Protein AF-A0A7S1YM07-F1 (afdb_monomer)

Organism: NCBI:txid210454

Sequence (127 a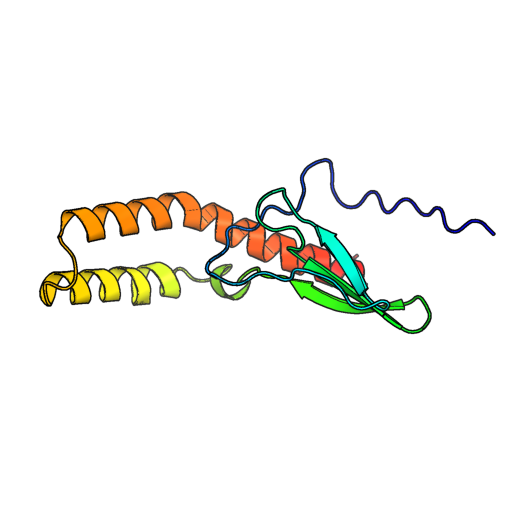a):
MTADQDYKLLGEAPCELYYTHGDMVKELPICAKSLGGNGKVPIEAAMYMNEGKVVAVTFQAHPEYATSDLGFKGTFQPILKSMEEREDITAEERIKATQDAEATLGRVKKQSVNAVIMAGTQLGWFP

Secondary structure (DSSP, 8-state):
---------STTS--------S-------TTEEEEE--SS-S-SEEEEEETTEEEEEEES--GGGSS-SIIIIIIIHHHHHHHHHTTSS-HHHHHHHHHHHHHHHHHHHHHHHHHHHHHHHHTT---

Structure (mmCIF, N/CA/C/O backbone):
data_AF-A0A7S1YM07-F1
#
_entry.id   AF-A0A7S1YM07-F1
#
loop_
_atom_site.group_PDB
_atom_site.id
_atom_site.type_symbol
_atom_site.label_atom_id
_atom_site.label_alt_id
_atom_site.label_comp_id
_atom_site.label_asym_id
_atom_site.label_entity_id
_atom_site.label_seq_id
_atom_site.pdbx_PDB_ins_code
_atom_site.Cartn_x
_atom_site.Cartn_y
_atom_site.Cartn_z
_atom_site.occupancy
_atom_site.B_iso_or_equiv
_atom_site.auth_seq_id
_atom_site.auth_comp_id
_atom_site.auth_asym_id
_atom_site.auth_atom_id
_atom_site.pdbx_PDB_model_num
ATOM 1 N N . MET A 1 1 ? 32.311 3.166 -21.718 1.00 33.03 1 MET A N 1
ATOM 2 C CA . MET A 1 1 ? 30.982 3.778 -21.919 1.00 33.03 1 MET A CA 1
ATOM 3 C C . MET A 1 1 ? 30.343 3.877 -20.553 1.00 33.03 1 MET A C 1
ATOM 5 O O . MET A 1 1 ? 30.181 2.861 -19.894 1.00 33.03 1 MET A O 1
ATOM 9 N N . THR A 1 2 ? 30.189 5.104 -20.078 1.00 31.23 2 THR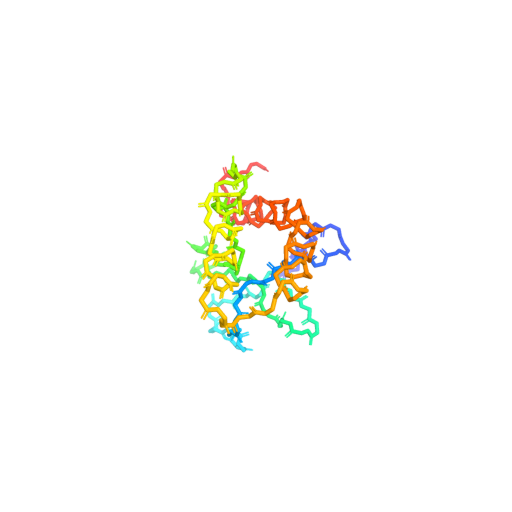 A N 1
ATOM 10 C CA . THR A 1 2 ? 29.858 5.479 -18.701 1.00 31.23 2 THR A CA 1
ATOM 11 C C . THR A 1 2 ? 28.397 5.167 -18.400 1.00 31.23 2 THR A C 1
ATOM 13 O O . THR A 1 2 ? 27.501 5.659 -19.082 1.00 31.23 2 THR A O 1
ATOM 16 N N . ALA A 1 3 ? 28.167 4.320 -17.398 1.00 34.62 3 ALA A N 1
ATOM 17 C CA . ALA A 1 3 ? 26.847 3.986 -16.882 1.00 34.62 3 ALA A CA 1
ATOM 18 C C . ALA A 1 3 ? 26.353 5.096 -15.938 1.00 34.62 3 ALA A C 1
ATOM 20 O O . ALA A 1 3 ? 26.184 4.861 -14.752 1.00 34.62 3 ALA A O 1
ATOM 21 N N . ASP A 1 4 ? 26.144 6.293 -16.487 1.00 31.97 4 ASP A N 1
ATOM 22 C CA . ASP A 1 4 ? 25.443 7.405 -15.830 1.00 31.97 4 ASP A CA 1
ATOM 23 C C . ASP A 1 4 ? 24.154 7.698 -16.603 1.00 31.97 4 ASP A C 1
ATOM 25 O O . ASP A 1 4 ? 23.905 8.796 -17.099 1.00 31.97 4 ASP A O 1
ATOM 29 N N . GLN A 1 5 ? 23.314 6.673 -16.750 1.00 34.38 5 GLN A N 1
ATOM 30 C CA . GLN A 1 5 ? 21.892 6.946 -16.897 1.00 34.38 5 GLN A CA 1
ATOM 31 C C . GLN A 1 5 ? 21.364 7.208 -15.493 1.00 34.38 5 GLN A C 1
ATOM 33 O O . GLN A 1 5 ? 20.942 6.291 -14.790 1.00 34.38 5 GLN A O 1
ATOM 38 N N . ASP A 1 6 ? 21.450 8.477 -15.097 1.00 30.81 6 ASP A N 1
ATOM 39 C CA . ASP A 1 6 ? 20.629 9.065 -14.049 1.00 30.81 6 ASP A CA 1
ATOM 40 C C . ASP A 1 6 ? 19.173 8.744 -14.383 1.00 30.81 6 ASP A C 1
ATOM 42 O O . ASP A 1 6 ? 18.510 9.424 -15.173 1.00 30.81 6 ASP A O 1
ATOM 46 N N . TYR A 1 7 ? 18.673 7.661 -13.795 1.00 37.06 7 TYR A N 1
ATOM 47 C CA . TYR A 1 7 ? 17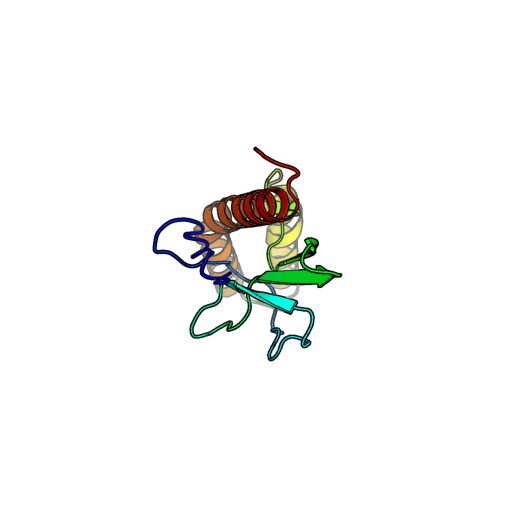.256 7.376 -13.730 1.00 37.06 7 TYR A CA 1
ATOM 48 C C . TYR A 1 7 ? 16.641 8.453 -12.835 1.00 37.06 7 TYR A C 1
ATOM 50 O O . TYR A 1 7 ? 16.422 8.243 -11.644 1.00 37.06 7 TYR A O 1
ATOM 58 N N . LYS A 1 8 ? 16.372 9.629 -13.418 1.00 31.75 8 LYS A N 1
ATOM 59 C CA . LYS A 1 8 ? 15.422 10.618 -12.900 1.00 31.75 8 LYS A CA 1
ATOM 60 C C . LYS A 1 8 ? 14.032 9.982 -12.916 1.00 31.75 8 LYS A C 1
ATOM 62 O O . LYS A 1 8 ? 13.180 10.303 -13.740 1.00 31.75 8 LYS A O 1
ATOM 67 N N . LEU A 1 9 ? 13.830 9.013 -12.036 1.00 39.12 9 LEU A N 1
ATOM 68 C CA . LEU A 1 9 ? 12.544 8.408 -11.773 1.00 39.12 9 LEU A CA 1
ATOM 69 C C . LEU A 1 9 ? 11.802 9.347 -10.833 1.00 39.12 9 LEU A C 1
ATOM 71 O O . LEU A 1 9 ? 12.166 9.464 -9.673 1.00 39.12 9 LEU A O 1
ATOM 75 N N . LEU A 1 10 ? 10.781 9.994 -11.401 1.00 36.00 10 LEU A N 1
ATOM 76 C CA . LEU A 1 10 ? 9.586 10.510 -10.730 1.00 36.00 10 LEU A CA 1
ATOM 77 C C . LEU A 1 10 ? 9.875 11.547 -9.629 1.00 36.00 10 LEU A C 1
ATOM 79 O O . LEU A 1 10 ? 10.326 11.237 -8.537 1.00 36.00 10 LEU A O 1
ATOM 83 N N . GLY A 1 11 ? 9.616 12.811 -9.976 1.00 32.28 11 GLY A N 1
ATOM 84 C CA . GLY A 1 11 ? 10.082 14.013 -9.286 1.00 32.28 11 GLY A CA 1
ATOM 85 C C . GLY A 1 11 ? 10.111 13.965 -7.765 1.00 32.28 11 GLY A C 1
ATOM 86 O O . GLY A 1 11 ? 9.082 13.711 -7.166 1.00 32.28 11 GLY A O 1
ATOM 87 N N . GLU A 1 12 ? 11.280 14.288 -7.203 1.00 34.88 12 GLU A N 1
ATOM 88 C CA . GLU A 1 12 ? 11.577 14.866 -5.873 1.00 34.88 12 GLU A CA 1
ATOM 89 C C . GLU A 1 12 ? 10.858 14.332 -4.620 1.00 34.88 12 GLU A C 1
ATOM 91 O O . GLU A 1 12 ? 11.145 14.787 -3.516 1.00 34.88 12 GLU A O 1
ATOM 96 N N . ALA A 1 13 ? 9.994 13.335 -4.735 1.00 39.25 13 ALA A N 1
ATOM 97 C CA . ALA A 1 13 ? 9.279 12.728 -3.639 1.00 39.25 13 ALA A CA 1
ATOM 98 C C . ALA A 1 13 ? 9.548 11.221 -3.695 1.00 39.25 13 ALA A C 1
ATOM 100 O O . ALA A 1 13 ? 9.178 10.583 -4.687 1.00 39.25 13 ALA A O 1
ATOM 101 N N . PRO A 1 14 ? 10.184 10.629 -2.666 1.00 45.84 14 PRO A N 1
ATOM 102 C CA . PRO A 1 14 ? 10.216 9.179 -2.535 1.00 45.84 14 PRO A CA 1
ATOM 103 C C . PRO A 1 14 ? 8.787 8.643 -2.672 1.00 45.84 14 PRO A C 1
ATOM 105 O O . PRO A 1 14 ? 7.825 9.334 -2.322 1.00 45.84 14 PRO A O 1
ATOM 108 N N . CYS A 1 15 ? 8.632 7.436 -3.219 1.00 48.62 15 CYS A N 1
ATOM 109 C CA . CYS A 1 15 ? 7.355 6.736 -3.178 1.00 48.62 15 CYS A CA 1
ATOM 110 C C . CYS A 1 15 ? 7.011 6.522 -1.704 1.00 48.62 15 CYS A C 1
ATOM 112 O O . CYS A 1 15 ? 7.413 5.520 -1.143 1.00 48.62 15 CYS A O 1
ATOM 114 N N . GLU A 1 16 ? 6.360 7.495 -1.067 1.00 46.53 16 GLU A N 1
ATOM 115 C CA . GLU A 1 16 ? 5.872 7.345 0.292 1.00 46.53 16 GLU A CA 1
ATOM 116 C C . GLU A 1 16 ? 4.843 6.223 0.247 1.00 46.53 16 GLU A C 1
ATOM 118 O O . GLU A 1 16 ? 3.877 6.303 -0.514 1.00 46.53 16 GLU A O 1
ATOM 123 N N . LEU A 1 17 ? 5.048 5.178 1.034 1.00 53.81 17 LEU A N 1
ATOM 124 C CA . LEU A 1 17 ? 4.061 4.142 1.284 1.00 53.81 17 LEU A CA 1
ATOM 125 C C . LEU A 1 17 ? 3.584 4.255 2.734 1.00 53.81 17 LEU A C 1
ATOM 127 O O . LEU A 1 17 ? 4.378 4.311 3.667 1.00 53.81 17 LEU A O 1
ATOM 131 N N . TYR A 1 18 ? 2.270 4.282 2.945 1.00 52.06 18 TYR A N 1
ATOM 132 C CA . TYR A 1 18 ? 1.697 4.029 4.266 1.00 52.06 18 TYR A CA 1
ATOM 133 C C . TYR A 1 18 ? 1.710 2.520 4.534 1.00 52.06 18 TYR A C 1
ATOM 135 O O . TYR A 1 18 ? 1.026 1.758 3.849 1.00 52.06 18 TYR A O 1
ATOM 143 N N . TYR A 1 19 ? 2.511 2.090 5.509 1.00 58.53 19 TYR A N 1
ATOM 144 C CA . TYR A 1 19 ? 2.705 0.674 5.829 1.00 58.53 19 TYR A CA 1
ATOM 145 C C . TYR A 1 19 ? 1.637 0.150 6.783 1.00 58.53 19 TYR A C 1
ATOM 147 O O . TYR A 1 19 ? 1.221 0.838 7.714 1.00 58.53 19 TYR A O 1
ATOM 155 N N . THR A 1 20 ? 1.284 -1.120 6.611 1.00 55.00 20 THR A N 1
ATOM 156 C CA . THR A 1 20 ? 0.492 -1.906 7.571 1.00 55.00 20 THR A CA 1
ATOM 157 C C . THR A 1 20 ? 1.314 -3.026 8.213 1.00 55.00 20 THR A C 1
ATOM 159 O O . THR A 1 20 ? 0.754 -3.981 8.748 1.00 55.00 20 THR A O 1
ATOM 162 N N . HIS A 1 21 ? 2.644 -2.957 8.134 1.00 63.72 21 HIS A N 1
ATOM 163 C CA . HIS A 1 21 ? 3.536 -3.998 8.642 1.00 63.72 21 HIS A CA 1
ATOM 164 C C . HIS A 1 21 ? 4.451 -3.477 9.743 1.00 63.72 21 HIS A C 1
ATOM 166 O O . HIS A 1 21 ? 4.870 -2.322 9.713 1.00 63.72 21 HIS A O 1
ATOM 172 N N . GLY A 1 22 ? 4.758 -4.353 10.702 1.00 64.12 22 GLY A N 1
ATOM 173 C CA . GLY A 1 22 ? 5.725 -4.084 11.770 1.00 64.12 22 GLY A CA 1
ATOM 174 C C . GLY A 1 22 ? 7.177 -4.378 11.381 1.00 64.12 22 GLY A C 1
ATOM 175 O O . GLY A 1 22 ? 8.086 -3.877 12.037 1.00 64.12 22 GLY A O 1
ATOM 176 N N . ASP A 1 23 ? 7.388 -5.143 10.307 1.00 75.31 23 ASP A N 1
ATOM 177 C CA . ASP A 1 23 ? 8.710 -5.538 9.821 1.00 75.31 23 ASP A CA 1
ATOM 178 C C . ASP A 1 23 ? 9.131 -4.714 8.595 1.00 75.31 23 ASP A C 1
ATOM 180 O O . ASP A 1 23 ? 8.293 -4.212 7.843 1.00 75.31 23 ASP A O 1
ATOM 184 N N . MET A 1 24 ? 10.445 -4.593 8.381 1.00 82.38 24 MET A N 1
ATOM 185 C CA . MET A 1 24 ? 11.038 -3.836 7.274 1.00 82.38 24 MET A CA 1
ATOM 186 C C . MET A 1 24 ? 12.265 -4.536 6.689 1.00 82.38 24 MET A C 1
ATOM 188 O O . MET A 1 24 ? 12.982 -5.266 7.379 1.00 82.38 24 MET A O 1
ATOM 192 N N . VAL A 1 25 ? 12.552 -4.261 5.415 1.00 84.06 25 VAL A N 1
ATOM 193 C CA . VAL A 1 25 ? 13.787 -4.718 4.773 1.00 84.06 25 VAL A CA 1
ATOM 194 C C . VAL A 1 25 ? 14.938 -3.825 5.230 1.00 84.06 25 VAL A C 1
ATOM 196 O O . VAL A 1 25 ? 14.942 -2.622 4.984 1.00 84.06 25 VAL A O 1
ATOM 199 N N . LYS A 1 26 ? 15.923 -4.423 5.904 1.00 83.75 26 LYS A N 1
ATOM 200 C CA . LYS A 1 26 ? 17.105 -3.709 6.404 1.00 83.75 26 LYS A CA 1
ATOM 201 C C . LYS A 1 26 ? 18.169 -3.517 5.322 1.00 83.75 26 LYS A C 1
ATOM 203 O O . LYS A 1 26 ? 18.742 -2.440 5.206 1.00 83.75 26 LYS A O 1
ATOM 208 N N . GLU A 1 27 ? 18.441 -4.568 4.555 1.00 89.25 27 GLU A N 1
ATOM 209 C CA . GLU A 1 27 ? 19.523 -4.623 3.569 1.00 89.25 27 GLU A CA 1
ATOM 210 C C . GLU A 1 27 ? 19.080 -5.421 2.339 1.00 89.25 27 GLU A C 1
ATOM 212 O O . GLU A 1 27 ? 18.288 -6.360 2.442 1.00 89.25 27 GLU A O 1
ATOM 217 N N . LEU A 1 28 ? 19.601 -5.038 1.172 1.00 91.69 28 LEU A N 1
ATOM 218 C CA . LEU A 1 28 ? 19.321 -5.697 -0.099 1.00 91.69 28 LEU A CA 1
ATOM 219 C C . LEU A 1 28 ? 20.467 -6.626 -0.512 1.00 91.69 28 LEU A C 1
ATOM 221 O O . LEU A 1 28 ? 21.631 -6.319 -0.249 1.00 91.69 28 LEU A O 1
ATOM 225 N N . PRO A 1 29 ? 20.169 -7.739 -1.206 1.00 92.75 29 PRO A N 1
ATOM 226 C CA . PRO A 1 29 ? 21.208 -8.558 -1.814 1.00 92.75 29 PRO A CA 1
ATOM 227 C C . PRO A 1 29 ? 21.929 -7.788 -2.930 1.00 92.75 29 PRO A C 1
ATOM 229 O O . PRO A 1 29 ? 21.382 -6.856 -3.514 1.00 92.75 29 PRO A O 1
ATOM 232 N N . ILE A 1 30 ? 23.136 -8.231 -3.294 1.00 92.12 30 ILE A N 1
ATOM 233 C CA . ILE A 1 30 ? 23.980 -7.567 -4.309 1.00 92.12 30 ILE A CA 1
ATOM 234 C C . ILE A 1 30 ? 23.318 -7.449 -5.693 1.00 92.12 30 ILE A C 1
ATOM 236 O O . ILE A 1 30 ? 23.642 -6.557 -6.473 1.00 92.12 30 ILE A O 1
ATOM 240 N N . CYS A 1 31 ? 22.384 -8.349 -6.002 1.00 92.12 31 CYS A N 1
ATOM 241 C CA . CYS A 1 31 ? 21.619 -8.338 -7.245 1.00 92.12 31 CYS A CA 1
ATOM 242 C C . CYS A 1 31 ? 20.432 -7.364 -7.224 1.00 92.12 31 CYS A C 1
ATOM 244 O O . CYS A 1 31 ? 19.699 -7.294 -8.210 1.00 92.12 31 CYS A O 1
ATOM 246 N N . ALA A 1 32 ? 20.221 -6.628 -6.132 1.00 92.94 32 ALA A N 1
ATOM 247 C CA . ALA A 1 32 ? 19.089 -5.736 -5.961 1.00 92.94 32 ALA A CA 1
ATOM 248 C C . ALA A 1 32 ? 19.507 -4.283 -5.715 1.00 92.94 32 ALA A C 1
ATOM 250 O O . ALA A 1 32 ? 20.602 -3.983 -5.24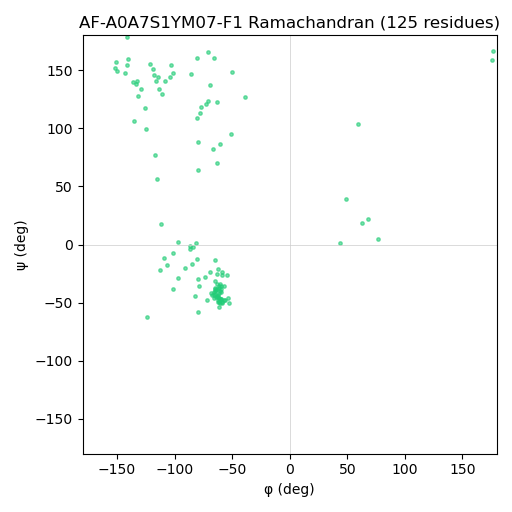1 1.00 92.94 32 ALA A O 1
ATOM 251 N N . LYS A 1 33 ? 18.597 -3.369 -6.047 1.00 90.69 33 LYS A N 1
ATOM 252 C CA . LYS A 1 33 ? 18.719 -1.929 -5.810 1.00 90.69 33 LYS A CA 1
ATOM 253 C C . LYS A 1 33 ? 17.429 -1.402 -5.201 1.00 90.69 33 LYS A C 1
ATOM 255 O O . LYS A 1 33 ? 16.345 -1.812 -5.613 1.00 90.69 33 LYS A O 1
ATOM 260 N N . SER A 1 34 ? 17.557 -0.490 -4.240 1.00 88.69 34 SER A N 1
ATOM 261 C CA . SER A 1 34 ? 16.401 0.202 -3.671 1.00 88.69 34 SER A CA 1
ATOM 262 C C . SER A 1 34 ? 15.811 1.149 -4.716 1.00 88.69 34 SER A C 1
ATOM 264 O O . SER A 1 34 ? 16.553 1.822 -5.431 1.00 88.69 34 SER A O 1
ATOM 266 N N . LEU A 1 35 ? 14.484 1.172 -4.806 1.00 82.56 35 LEU A N 1
ATOM 267 C CA . LEU A 1 35 ? 13.715 2.102 -5.637 1.00 82.56 35 LEU A CA 1
ATOM 268 C C . LEU A 1 35 ? 13.108 3.250 -4.820 1.00 82.56 35 LEU A C 1
ATOM 270 O O . LEU A 1 35 ? 12.537 4.174 -5.393 1.00 82.56 35 LEU A O 1
ATOM 274 N N . GLY A 1 36 ? 13.199 3.198 -3.493 1.00 78.56 36 GLY A N 1
ATOM 275 C CA . GLY A 1 36 ? 12.584 4.188 -2.621 1.00 78.56 36 GLY A CA 1
ATOM 276 C C . GLY A 1 36 ? 12.740 3.836 -1.148 1.00 78.56 36 GLY A C 1
ATOM 277 O O . GLY A 1 36 ? 12.980 2.681 -0.789 1.00 78.56 36 GLY A O 1
ATOM 278 N N . GLY A 1 37 ? 12.617 4.853 -0.305 1.00 74.69 37 GLY A N 1
ATOM 279 C CA . GLY A 1 37 ? 12.815 4.753 1.132 1.00 74.69 37 GLY A CA 1
ATOM 280 C C . GLY A 1 37 ? 12.689 6.102 1.823 1.00 74.69 37 GLY A C 1
ATOM 281 O O . GLY A 1 37 ? 12.757 7.157 1.187 1.00 74.69 37 GLY A O 1
ATOM 282 N N . ASN A 1 38 ? 12.575 6.060 3.145 1.00 73.88 38 ASN A N 1
ATOM 283 C CA . ASN A 1 38 ? 12.613 7.221 4.019 1.00 73.88 38 ASN A CA 1
ATOM 284 C C . ASN A 1 38 ? 13.371 6.911 5.324 1.00 73.88 38 ASN A C 1
ATOM 286 O O . ASN A 1 38 ? 13.839 5.797 5.553 1.00 73.88 38 ASN A O 1
ATOM 290 N N . GLY A 1 39 ? 13.506 7.910 6.203 1.00 71.44 39 GLY A N 1
ATOM 291 C CA . GLY A 1 39 ? 14.259 7.771 7.458 1.00 71.44 39 GLY A CA 1
ATOM 292 C C . GLY A 1 39 ? 13.675 6.769 8.466 1.00 71.44 39 GLY A C 1
ATOM 293 O O . GLY A 1 39 ? 14.359 6.421 9.424 1.00 71.44 39 GLY A O 1
ATOM 294 N N . LYS A 1 40 ? 12.430 6.314 8.275 1.00 74.69 40 LYS A N 1
ATOM 295 C CA . LYS A 1 40 ? 11.772 5.291 9.101 1.00 74.69 40 LYS A CA 1
ATOM 296 C C . LYS A 1 40 ? 11.770 3.918 8.431 1.00 74.69 40 LYS A C 1
ATOM 298 O O . LYS A 1 40 ? 11.956 2.925 9.122 1.00 74.69 40 LYS A O 1
ATOM 303 N N . VAL A 1 41 ? 11.577 3.867 7.113 1.00 75.06 41 VAL A N 1
ATOM 304 C CA . VAL A 1 41 ? 11.599 2.633 6.318 1.00 75.06 41 VAL A CA 1
ATOM 305 C C . VAL A 1 41 ? 12.621 2.797 5.196 1.00 75.06 41 VAL A C 1
ATOM 307 O O . VAL A 1 41 ? 12.329 3.433 4.185 1.00 75.06 41 VAL A O 1
ATOM 310 N N . PRO A 1 42 ? 13.840 2.258 5.360 1.00 78.06 42 PRO A N 1
ATOM 311 C CA . PRO A 1 42 ? 14.946 2.552 4.451 1.00 78.06 42 PRO A CA 1
ATOM 312 C C . PRO A 1 42 ? 14.761 1.947 3.053 1.00 78.06 42 PRO A C 1
ATOM 314 O O . PRO A 1 42 ? 15.359 2.432 2.092 1.00 78.06 42 PRO A O 1
ATOM 317 N N . ILE A 1 43 ? 13.956 0.889 2.931 1.00 83.88 43 ILE A N 1
ATOM 318 C CA . ILE A 1 43 ? 13.686 0.191 1.675 1.00 83.88 43 ILE A CA 1
ATOM 319 C C . ILE A 1 43 ? 12.182 -0.071 1.585 1.00 83.88 43 ILE A C 1
ATOM 321 O O . ILE A 1 43 ? 11.646 -0.943 2.265 1.00 83.88 43 ILE A O 1
ATOM 325 N N . GLU A 1 44 ? 11.510 0.693 0.731 1.00 82.12 44 GLU A N 1
ATOM 326 C CA . GLU A 1 44 ? 10.062 0.603 0.483 1.00 82.12 44 GLU A CA 1
ATOM 327 C C . GLU A 1 44 ? 9.735 -0.234 -0.753 1.00 82.12 44 GLU A C 1
ATOM 329 O O . GLU A 1 44 ? 8.682 -0.872 -0.846 1.00 82.12 44 GLU A O 1
ATOM 334 N N . ALA A 1 45 ? 10.668 -0.236 -1.700 1.00 86.75 45 ALA A N 1
ATOM 335 C CA . ALA A 1 45 ? 10.624 -1.029 -2.907 1.00 86.75 45 ALA A CA 1
ATOM 336 C C . ALA A 1 45 ? 12.041 -1.379 -3.358 1.00 86.75 45 ALA A C 1
ATOM 338 O O . ALA A 1 45 ? 12.987 -0.616 -3.150 1.00 86.75 45 ALA A O 1
ATOM 339 N N . ALA A 1 46 ? 12.181 -2.529 -4.004 1.00 90.75 46 ALA A N 1
ATOM 340 C CA . ALA A 1 46 ? 13.441 -3.014 -4.532 1.00 90.75 46 ALA A CA 1
ATOM 341 C C . ALA A 1 46 ? 13.247 -3.586 -5.932 1.00 90.75 46 ALA A C 1
ATOM 343 O O . ALA A 1 46 ? 12.274 -4.288 -6.202 1.00 90.75 46 ALA A O 1
ATOM 344 N N . MET A 1 47 ? 14.203 -3.320 -6.815 1.00 93.12 47 MET A N 1
ATOM 345 C CA . MET A 1 47 ? 14.319 -4.018 -8.091 1.00 93.12 47 MET A CA 1
ATOM 346 C C . MET A 1 47 ? 15.455 -5.026 -8.040 1.00 93.12 47 MET A C 1
ATOM 348 O O . MET A 1 47 ? 16.500 -4.762 -7.447 1.00 93.12 47 MET A O 1
ATOM 352 N N . TYR A 1 48 ? 15.264 -6.153 -8.712 1.00 94.12 48 TYR A N 1
ATOM 353 C CA . TYR A 1 48 ? 16.237 -7.230 -8.838 1.00 94.12 48 TYR A CA 1
ATOM 354 C C . TYR A 1 48 ? 16.682 -7.320 -10.286 1.00 94.12 48 TYR A C 1
ATOM 356 O O . TYR A 1 48 ? 15.860 -7.293 -11.206 1.00 94.12 48 TYR A O 1
ATOM 364 N N . MET A 1 49 ? 17.990 -7.434 -10.480 1.00 92.19 49 MET A N 1
ATOM 365 C CA . MET A 1 49 ? 18.614 -7.416 -11.791 1.00 92.19 49 MET A CA 1
ATOM 366 C C . MET A 1 49 ? 19.297 -8.747 -12.094 1.00 92.19 49 MET A C 1
ATOM 368 O O . MET A 1 49 ? 19.963 -9.327 -11.237 1.00 92.19 49 MET A O 1
ATOM 372 N N . ASN A 1 50 ? 19.187 -9.186 -13.345 1.00 92.94 50 ASN A N 1
ATOM 373 C CA . ASN A 1 50 ? 19.967 -10.280 -13.909 1.00 92.94 50 ASN A CA 1
ATOM 374 C C . ASN A 1 50 ? 20.5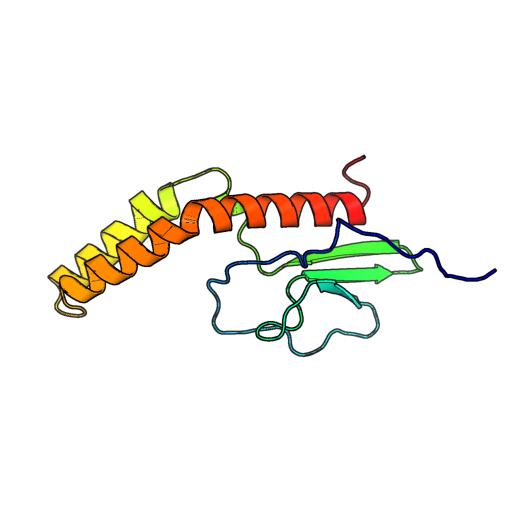46 -9.838 -15.257 1.00 92.94 50 ASN A C 1
ATOM 376 O O . ASN A 1 50 ? 19.810 -9.325 -16.097 1.00 92.94 50 ASN A O 1
ATOM 380 N N . GLU A 1 51 ? 21.859 -9.991 -15.449 1.00 91.00 51 GLU A N 1
ATOM 381 C CA . GLU A 1 51 ? 22.563 -9.595 -16.685 1.00 91.00 51 GLU A CA 1
ATOM 382 C C . GLU A 1 51 ? 22.233 -8.161 -17.155 1.00 91.00 51 GLU A C 1
ATOM 384 O O . GLU A 1 51 ? 22.050 -7.885 -18.340 1.00 91.00 51 GLU A O 1
ATOM 389 N N . GLY A 1 52 ? 22.114 -7.229 -16.203 1.00 85.94 52 GLY A N 1
ATOM 390 C CA . GLY A 1 52 ? 21.801 -5.823 -16.482 1.00 85.94 52 GLY A CA 1
ATOM 391 C C . GLY A 1 52 ? 20.332 -5.532 -16.811 1.00 85.94 52 GLY A C 1
ATOM 392 O O . GLY A 1 52 ? 20.010 -4.388 -17.119 1.00 85.94 52 GLY A O 1
ATOM 393 N N . LYS A 1 53 ? 19.436 -6.521 -16.724 1.00 89.38 53 LYS A N 1
ATOM 394 C CA . LYS A 1 53 ? 17.988 -6.357 -16.925 1.00 89.38 53 LYS A CA 1
ATOM 395 C C . LYS A 1 53 ? 17.236 -6.473 -15.607 1.00 89.38 53 LYS A C 1
ATOM 397 O O . LYS A 1 53 ? 17.552 -7.347 -14.803 1.00 89.38 53 LYS A O 1
ATOM 402 N N . VAL A 1 54 ? 16.216 -5.640 -15.407 1.00 91.94 54 VAL A N 1
ATOM 403 C CA . VAL A 1 54 ? 15.281 -5.791 -14.284 1.00 91.94 54 VAL A CA 1
ATOM 404 C C . VAL A 1 54 ? 14.402 -7.013 -14.541 1.00 91.94 54 VAL A C 1
ATOM 406 O O . VAL A 1 54 ? 13.751 -7.104 -15.578 1.00 91.94 54 VAL A O 1
ATOM 409 N N . VAL A 1 55 ? 14.408 -7.963 -13.609 1.00 94.19 55 VAL A N 1
ATOM 410 C CA . VAL A 1 55 ? 13.641 -9.218 -13.717 1.00 94.19 55 VAL A CA 1
ATOM 411 C C . VAL A 1 55 ? 12.519 -9.320 -12.694 1.00 94.19 55 VAL A C 1
ATOM 413 O O . VAL A 1 55 ? 11.571 -10.072 -12.901 1.00 94.19 55 VAL A O 1
ATOM 416 N N . ALA A 1 56 ? 12.610 -8.568 -11.598 1.00 93.81 56 ALA A N 1
ATOM 417 C CA . ALA A 1 56 ? 11.566 -8.499 -10.590 1.00 93.81 56 ALA A CA 1
ATOM 418 C C . ALA A 1 56 ? 11.594 -7.146 -9.881 1.00 93.81 56 ALA A C 1
ATOM 420 O O . ALA A 1 56 ? 12.651 -6.530 -9.731 1.00 93.81 56 ALA A O 1
ATOM 421 N N . VAL A 1 57 ? 10.427 -6.724 -9.404 1.00 90.94 57 VAL A N 1
ATOM 422 C CA . VAL A 1 57 ? 10.268 -5.603 -8.478 1.00 90.94 57 VAL A CA 1
ATOM 423 C C . VAL A 1 57 ? 9.409 -6.080 -7.318 1.00 90.94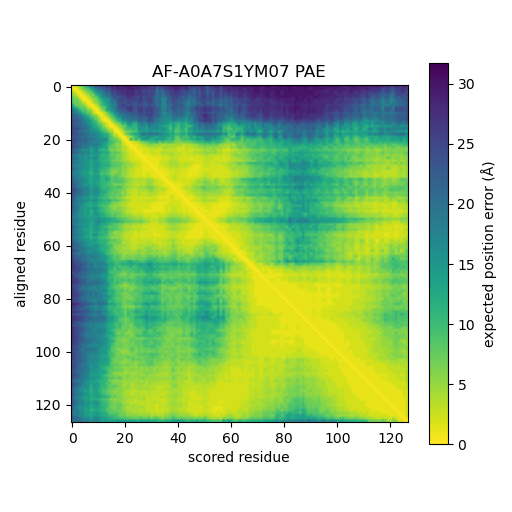 57 VAL A C 1
ATOM 425 O O . VAL A 1 57 ? 8.378 -6.715 -7.531 1.00 90.94 57 VAL A O 1
ATOM 428 N N . THR A 1 58 ? 9.835 -5.778 -6.100 1.00 90.19 58 THR A N 1
ATOM 429 C CA . THR A 1 58 ? 9.050 -5.979 -4.882 1.00 90.19 58 THR A CA 1
ATOM 430 C C . THR A 1 58 ? 8.819 -4.633 -4.212 1.00 90.19 58 THR A C 1
ATOM 432 O O . THR A 1 58 ? 9.609 -3.700 -4.359 1.00 90.19 58 THR A O 1
ATOM 435 N N . PHE A 1 59 ? 7.707 -4.510 -3.502 1.00 87.56 59 PHE A N 1
ATOM 436 C CA . PHE A 1 59 ? 7.332 -3.307 -2.770 1.00 87.56 59 PHE A CA 1
ATOM 437 C C . PHE A 1 59 ? 6.482 -3.692 -1.567 1.00 87.56 59 PHE A C 1
ATOM 439 O O . PHE A 1 59 ? 5.855 -4.751 -1.561 1.00 87.56 59 PHE A O 1
ATOM 446 N N . GLN A 1 60 ? 6.450 -2.818 -0.565 1.00 82.06 60 GLN A N 1
ATOM 447 C CA . GLN A 1 60 ? 5.705 -3.055 0.671 1.00 82.06 60 GLN A CA 1
ATOM 448 C C . GLN A 1 60 ? 4.230 -2.613 0.607 1.00 82.06 60 GLN A C 1
ATOM 450 O O . GLN A 1 60 ? 3.498 -2.737 1.582 1.00 82.06 60 GLN A O 1
ATOM 455 N N . ALA A 1 61 ? 3.800 -2.058 -0.528 1.00 82.00 61 ALA A N 1
ATOM 456 C CA . ALA A 1 61 ? 2.439 -1.578 -0.733 1.00 82.00 61 ALA A CA 1
ATOM 457 C C . ALA A 1 61 ? 1.413 -2.721 -0.836 1.00 82.00 61 ALA A C 1
ATOM 459 O O . ALA A 1 61 ? 1.771 -3.862 -1.123 1.00 82.00 61 ALA A O 1
ATOM 460 N N . HIS A 1 62 ? 0.130 -2.362 -0.722 1.00 81.06 62 HIS A N 1
ATOM 461 C CA . HIS A 1 62 ? -1.016 -3.269 -0.836 1.00 81.06 62 HIS A CA 1
ATOM 462 C C . HIS A 1 62 ? -1.915 -2.897 -2.034 1.00 81.06 62 HIS A C 1
ATOM 464 O O . HIS A 1 62 ? -2.966 -2.265 -1.858 1.00 81.06 62 HIS A O 1
ATOM 470 N N . PRO A 1 63 ? -1.523 -3.234 -3.284 1.00 77.88 63 PRO A N 1
ATOM 471 C CA . PRO A 1 63 ? -2.303 -2.942 -4.491 1.00 77.88 63 PRO A CA 1
ATOM 472 C C . PRO A 1 63 ? -3.738 -3.466 -4.459 1.00 77.88 63 PRO A C 1
ATOM 474 O O . PRO A 1 63 ? -4.614 -2.890 -5.101 1.00 77.88 63 PRO A O 1
ATOM 477 N N . GLU A 1 64 ? -4.001 -4.523 -3.696 1.00 74.81 64 GLU A N 1
ATOM 478 C CA . GLU A 1 64 ? -5.331 -5.082 -3.476 1.00 74.81 64 GLU A CA 1
ATOM 479 C C . GLU A 1 64 ? -6.316 -4.072 -2.868 1.00 74.81 64 GLU A C 1
ATOM 481 O O . GLU A 1 64 ? -7.525 -4.185 -3.076 1.00 74.81 64 GLU A O 1
ATOM 486 N N . TYR A 1 65 ? -5.825 -3.040 -2.174 1.00 76.06 65 TYR A N 1
ATOM 487 C CA . TYR A 1 65 ? -6.668 -1.980 -1.624 1.00 76.06 65 TYR A CA 1
ATOM 488 C C . TYR A 1 65 ? -7.071 -0.922 -2.655 1.00 76.06 65 TYR A C 1
ATOM 490 O O . TYR A 1 65 ? -7.991 -0.144 -2.396 1.00 76.06 65 TYR A O 1
ATOM 498 N N . ALA A 1 66 ? -6.450 -0.893 -3.838 1.00 79.38 66 ALA A N 1
ATOM 499 C CA . ALA A 1 66 ? -6.683 0.146 -4.840 1.00 79.38 66 ALA A CA 1
ATOM 500 C C . ALA A 1 66 ? -8.142 0.228 -5.317 1.00 79.38 66 ALA A C 1
ATOM 502 O O . ALA A 1 66 ? -8.646 1.317 -5.589 1.00 79.38 66 ALA A O 1
ATOM 503 N N . THR A 1 67 ? -8.830 -0.910 -5.416 1.00 77.88 67 THR A N 1
ATOM 504 C CA . THR A 1 67 ? -10.129 -1.007 -6.101 1.00 77.88 67 THR A CA 1
ATOM 505 C C . THR A 1 67 ? -11.311 -1.221 -5.166 1.00 77.88 67 THR A C 1
ATOM 507 O O . THR A 1 67 ? -12.455 -1.093 -5.597 1.00 77.88 67 THR A O 1
ATOM 510 N N . SER A 1 68 ? -11.068 -1.530 -3.892 1.00 81.56 68 SER A N 1
ATOM 511 C CA . SER A 1 68 ? -12.116 -1.988 -2.984 1.00 81.56 68 SER A CA 1
ATOM 512 C C . SER A 1 68 ? -12.072 -1.275 -1.642 1.00 81.56 68 SER A C 1
ATOM 514 O O . SER A 1 68 ? -11.014 -1.069 -1.054 1.00 81.56 68 SER A O 1
ATOM 516 N N . ASP A 1 69 ? -13.248 -0.908 -1.139 1.00 83.44 69 ASP A N 1
ATOM 517 C CA . ASP A 1 69 ? -13.432 -0.495 0.256 1.00 83.44 69 ASP A CA 1
ATOM 518 C C . ASP A 1 69 ? -13.693 -1.694 1.175 1.00 83.44 69 ASP A C 1
ATOM 520 O O . ASP A 1 69 ? -13.815 -1.510 2.383 1.00 83.44 69 ASP A O 1
ATOM 524 N N . LEU A 1 70 ? -13.807 -2.914 0.636 1.00 84.06 70 LEU A N 1
ATOM 525 C CA . LEU A 1 70 ? -14.240 -4.085 1.399 1.00 84.06 70 LEU A CA 1
ATOM 526 C C . LEU A 1 70 ? -13.286 -4.405 2.555 1.00 84.06 70 LEU A C 1
ATOM 528 O O . LEU A 1 70 ? -13.752 -4.753 3.631 1.00 84.06 70 LEU A O 1
ATOM 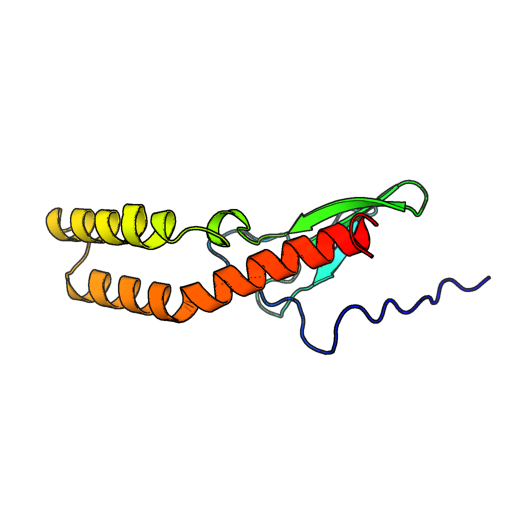532 N N . GLY A 1 71 ? -11.976 -4.209 2.380 1.00 81.00 71 GLY A N 1
ATOM 533 C CA . GLY A 1 71 ? -11.017 -4.372 3.478 1.00 81.00 71 GLY A CA 1
ATOM 534 C C . GLY A 1 71 ? -11.285 -3.410 4.640 1.00 81.00 71 GLY A C 1
ATOM 535 O O . GLY A 1 71 ? -11.253 -3.810 5.800 1.00 81.00 71 GLY A O 1
ATOM 536 N N . PHE A 1 72 ? -11.638 -2.158 4.340 1.00 86.25 72 PHE A N 1
ATOM 537 C CA . PHE A 1 72 ? -11.921 -1.152 5.362 1.00 86.25 72 PHE A CA 1
ATOM 538 C C . PHE A 1 72 ? -13.336 -1.297 5.953 1.00 86.25 72 PHE A C 1
ATOM 540 O O . PHE A 1 72 ? -13.497 -1.511 7.153 1.00 86.25 72 PHE A O 1
ATOM 547 N N . LYS A 1 73 ? -14.371 -1.232 5.108 1.00 88.75 73 LYS A N 1
ATOM 548 C CA . LYS A 1 73 ? -15.787 -1.243 5.520 1.00 88.75 73 LYS A CA 1
ATOM 549 C C . LYS A 1 73 ? -16.312 -2.638 5.856 1.00 88.75 73 LYS A C 1
ATOM 551 O O . LYS A 1 73 ? -17.166 -2.783 6.721 1.00 88.75 73 LYS A O 1
ATOM 556 N N . GLY A 1 74 ? -15.849 -3.656 5.137 1.00 85.50 74 GLY A N 1
ATOM 557 C CA . GLY A 1 74 ? -16.335 -5.033 5.262 1.00 85.50 74 GLY A CA 1
ATOM 558 C C . GLY A 1 74 ? -15.563 -5.882 6.267 1.00 85.50 74 GLY A C 1
ATOM 559 O O . GLY A 1 74 ? -16.109 -6.869 6.749 1.00 85.50 74 GLY A O 1
ATOM 560 N N . THR A 1 75 ? -14.332 -5.492 6.607 1.00 86.44 75 THR A N 1
ATOM 561 C CA . THR A 1 75 ? -13.467 -6.280 7.496 1.00 86.44 75 THR A CA 1
ATOM 562 C C . THR A 1 75 ? -12.998 -5.469 8.697 1.00 86.44 75 THR A C 1
ATOM 564 O O . THR A 1 75 ? -13.355 -5.798 9.824 1.00 86.44 75 THR A O 1
ATOM 567 N N . PHE A 1 76 ? -12.248 -4.386 8.486 1.00 88.31 76 PHE A N 1
ATOM 568 C CA . PHE A 1 76 ? -11.629 -3.629 9.577 1.00 88.31 76 PHE A CA 1
ATOM 569 C C . PHE A 1 76 ? -12.651 -3.028 10.554 1.00 88.31 76 PHE A C 1
ATOM 571 O O . PHE A 1 76 ? -12.586 -3.304 11.751 1.00 88.31 76 PHE A O 1
ATOM 578 N N . GLN A 1 77 ? -13.631 -2.265 10.059 1.00 92.00 77 GLN A N 1
ATOM 579 C CA . GLN A 1 77 ? -14.661 -1.662 10.915 1.00 92.00 77 GLN A CA 1
ATOM 580 C C . GLN A 1 77 ? -15.485 -2.712 11.696 1.00 92.00 77 GLN A C 1
ATOM 582 O O . GLN A 1 77 ? -15.641 -2.547 12.909 1.00 92.00 77 GLN A O 1
ATOM 587 N N . PRO A 1 78 ? -15.976 -3.807 11.073 1.00 94.75 78 PRO A N 1
ATOM 588 C CA . PRO A 1 78 ? -16.631 -4.893 11.801 1.00 94.75 78 PRO A CA 1
ATOM 589 C C . PRO A 1 78 ? -15.750 -5.560 12.857 1.00 94.75 78 PRO A C 1
ATOM 591 O O . PRO A 1 78 ? -16.239 -5.820 13.951 1.00 94.75 78 PRO A O 1
ATOM 594 N N . ILE A 1 79 ? -14.464 -5.797 12.573 1.00 95.38 79 ILE A N 1
ATOM 595 C CA . ILE A 1 79 ? -13.535 -6.385 13.548 1.00 95.38 79 ILE A CA 1
ATOM 596 C C . ILE A 1 79 ? -13.380 -5.470 14.758 1.00 95.38 79 ILE A C 1
ATOM 598 O O . ILE A 1 79 ? -13.550 -5.939 15.879 1.00 95.38 79 ILE A O 1
ATOM 602 N N . LEU A 1 80 ? -13.120 -4.173 14.556 1.00 94.44 80 LEU A N 1
ATOM 603 C CA . LEU A 1 80 ? -12.981 -3.247 15.682 1.00 94.44 80 LEU A CA 1
ATOM 604 C C . LEU A 1 80 ? -14.267 -3.163 16.512 1.00 94.44 80 LEU A C 1
ATOM 606 O O . LEU A 1 80 ? -14.211 -3.086 17.736 1.00 94.44 80 LEU A O 1
ATOM 610 N N . LYS A 1 81 ? -15.433 -3.212 15.859 1.00 96.56 81 LYS A N 1
ATOM 611 C CA . LYS A 1 81 ? -16.718 -3.292 16.558 1.00 96.56 81 LYS A CA 1
ATOM 612 C C . LYS A 1 81 ? -16.837 -4.585 17.370 1.00 96.56 81 LYS A C 1
ATOM 614 O O . LYS A 1 81 ? -17.237 -4.532 18.524 1.00 96.56 81 LYS A O 1
ATOM 619 N N . SER A 1 82 ? -16.458 -5.731 16.808 1.00 97.00 82 SER A N 1
ATOM 620 C CA . SER A 1 82 ? -16.460 -6.999 17.544 1.00 97.00 82 SER A CA 1
ATOM 621 C C . SER A 1 82 ? -15.456 -7.027 18.699 1.00 97.00 82 SER A C 1
ATOM 623 O O . SER A 1 82 ? -15.729 -7.684 19.695 1.00 97.00 82 SER A O 1
ATOM 625 N N . MET A 1 83 ? -14.319 -6.335 18.592 1.00 97.06 83 MET A N 1
ATOM 626 C CA . MET A 1 83 ? -13.355 -6.184 19.692 1.00 97.06 83 MET A CA 1
ATOM 627 C C . MET A 1 83 ? -13.923 -5.312 20.819 1.00 97.06 83 MET A C 1
ATOM 629 O O . MET A 1 83 ? -13.791 -5.663 21.986 1.00 97.06 83 MET A O 1
ATOM 633 N N . GLU A 1 84 ? -14.607 -4.214 20.481 1.00 97.31 84 GLU A N 1
ATOM 634 C CA . GLU A 1 84 ? -15.327 -3.384 21.459 1.00 97.31 84 GLU A CA 1
ATOM 635 C C . GLU A 1 84 ? -16.424 -4.188 22.175 1.00 97.31 84 GLU A C 1
ATOM 637 O O . GLU A 1 84 ? -16.507 -4.169 23.398 1.00 97.31 84 GLU A O 1
ATOM 642 N N . GLU A 1 85 ? -17.238 -4.943 21.429 1.00 97.81 85 GLU A N 1
ATOM 643 C CA . GLU A 1 85 ? -18.305 -5.794 21.984 1.00 97.81 85 GLU A CA 1
ATOM 644 C C . GLU A 1 85 ? -17.777 -6.907 22.906 1.00 97.81 85 GLU A C 1
ATOM 646 O O . GLU A 1 85 ? -18.534 -7.446 23.713 1.00 97.81 85 GLU A O 1
ATOM 651 N N . ARG A 1 86 ? -16.494 -7.262 22.782 1.00 98.00 86 ARG A N 1
ATOM 652 C CA . ARG A 1 86 ? -15.800 -8.255 23.617 1.00 98.00 86 ARG A CA 1
ATOM 653 C C . ARG A 1 86 ? -15.001 -7.640 24.759 1.00 98.00 86 ARG A C 1
ATOM 655 O O . ARG A 1 86 ? -14.358 -8.384 25.489 1.00 98.00 86 ARG A O 1
ATOM 662 N N . GLU A 1 87 ? -15.050 -6.318 24.908 1.00 97.62 87 GLU A N 1
ATOM 663 C CA . GLU A 1 87 ? -14.289 -5.567 25.911 1.00 97.62 87 GLU A CA 1
ATOM 664 C C . GLU A 1 87 ? -12.757 -5.674 25.733 1.00 97.62 87 GLU A C 1
ATOM 666 O O . GLU A 1 87 ? -12.003 -5.347 26.647 1.00 97.62 87 GLU A O 1
ATOM 671 N N . ASP A 1 88 ? -12.280 -6.073 24.544 1.00 96.44 88 ASP A N 1
ATOM 672 C CA . ASP A 1 88 ? -10.846 -6.107 24.205 1.00 96.44 88 ASP A CA 1
ATOM 673 C C . ASP A 1 88 ? -10.287 -4.690 23.975 1.00 96.44 88 ASP A C 1
ATOM 675 O O . ASP A 1 88 ? -9.095 -4.443 24.160 1.00 96.44 88 ASP A O 1
ATOM 679 N N . ILE A 1 89 ? -11.153 -3.764 23.544 1.00 97.25 89 ILE A N 1
ATOM 680 C CA . ILE A 1 89 ? -10.876 -2.332 23.381 1.00 97.25 89 ILE A CA 1
ATOM 681 C C . ILE A 1 89 ? -12.078 -1.504 23.838 1.00 97.25 89 ILE A C 1
ATOM 683 O O . ILE A 1 89 ? -13.219 -1.963 23.853 1.00 97.25 89 ILE A O 1
ATOM 687 N N . THR A 1 90 ? -11.835 -0.239 24.145 1.00 98.06 90 THR A N 1
ATOM 688 C CA . THR A 1 90 ? -12.873 0.747 24.445 1.00 98.06 90 THR A CA 1
ATOM 689 C C . THR A 1 90 ? -13.522 1.314 23.177 1.00 98.06 90 THR A C 1
ATOM 691 O O . THR A 1 90 ? -12.945 1.327 22.084 1.00 98.06 90 THR A O 1
ATOM 694 N N . ALA A 1 91 ? -14.717 1.890 23.333 1.00 97.25 91 ALA A N 1
ATOM 695 C CA . ALA A 1 91 ? -15.398 2.622 22.264 1.00 97.25 91 ALA A CA 1
ATOM 696 C C . ALA A 1 91 ? -14.553 3.785 21.707 1.00 97.25 91 ALA A C 1
ATOM 698 O O . ALA A 1 91 ? -14.583 4.064 20.505 1.00 97.25 91 ALA A O 1
ATOM 699 N N . GLU A 1 92 ? -13.790 4.460 22.573 1.00 97.56 92 GLU A N 1
ATOM 700 C CA . GLU A 1 92 ? -12.911 5.564 22.187 1.00 97.56 92 GLU A CA 1
ATOM 701 C C . GLU A 1 92 ? -11.739 5.074 21.326 1.00 97.56 92 GLU A C 1
ATOM 703 O O . GLU A 1 92 ? -11.442 5.682 20.296 1.00 97.56 92 GLU A O 1
ATOM 708 N N . GLU A 1 93 ? -11.113 3.951 21.691 1.00 92.94 93 GLU A N 1
ATOM 709 C CA . GLU A 1 93 ? -10.049 3.320 20.900 1.00 92.94 93 GLU A CA 1
ATOM 710 C C . GLU A 1 93 ? -10.554 2.881 19.525 1.00 92.94 93 GLU A C 1
ATOM 712 O O . GLU A 1 93 ? -9.911 3.180 18.518 1.00 92.94 93 GLU A O 1
ATOM 717 N N . ARG A 1 94 ? -11.746 2.270 19.450 1.00 95.19 94 ARG A N 1
ATOM 718 C CA . ARG A 1 94 ? -12.393 1.938 18.170 1.00 95.19 94 ARG A CA 1
ATOM 719 C C . ARG A 1 94 ? -12.585 3.176 17.294 1.00 95.19 94 ARG A C 1
ATOM 721 O O . ARG A 1 94 ? -12.279 3.134 16.100 1.00 95.19 94 ARG A O 1
ATOM 728 N N . ILE A 1 95 ? -13.120 4.265 17.857 1.00 94.94 95 ILE A N 1
ATOM 729 C CA . ILE A 1 95 ? -13.373 5.513 17.116 1.00 94.94 95 ILE A CA 1
ATOM 730 C C . ILE A 1 95 ? -12.056 6.094 16.602 1.00 94.94 95 ILE A C 1
ATOM 732 O O . ILE A 1 95 ? -11.959 6.400 15.415 1.00 94.94 95 ILE A O 1
ATOM 736 N N . LYS A 1 96 ? -11.034 6.185 17.461 1.00 92.88 96 LYS A N 1
ATOM 737 C CA . LYS A 1 96 ? -9.703 6.681 17.090 1.00 92.88 96 LYS A CA 1
ATOM 738 C C . LYS A 1 96 ? -9.075 5.846 15.975 1.00 92.88 96 LYS A C 1
ATOM 740 O O . LYS A 1 96 ? -8.654 6.411 14.972 1.00 92.88 96 LYS A O 1
ATOM 745 N N . ALA A 1 97 ? -9.075 4.519 16.108 1.00 86.81 97 ALA A N 1
ATOM 746 C CA . ALA A 1 97 ? -8.533 3.617 15.091 1.00 86.81 97 ALA A CA 1
ATOM 747 C C . ALA A 1 97 ? -9.299 3.713 13.760 1.00 86.81 97 ALA A C 1
ATOM 749 O O . ALA A 1 97 ? -8.697 3.691 12.689 1.00 86.81 97 ALA A O 1
ATOM 750 N N . THR A 1 98 ? -10.626 3.871 13.815 1.00 90.06 98 THR A N 1
ATOM 751 C CA . THR A 1 98 ? -11.451 4.061 12.614 1.00 90.06 98 THR A CA 1
ATOM 752 C C . THR A 1 98 ? -11.127 5.378 11.913 1.00 90.06 98 THR A C 1
ATOM 754 O O . THR A 1 98 ? -10.946 5.384 10.699 1.00 90.06 98 THR A O 1
ATOM 757 N N . GLN A 1 99 ? -11.028 6.477 12.664 1.00 91.62 99 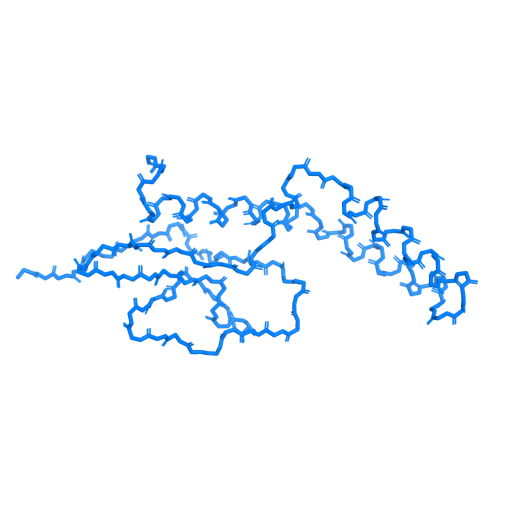GLN A N 1
ATOM 758 C CA . GLN A 1 99 ? -10.725 7.804 12.122 1.00 91.62 99 GLN A CA 1
ATOM 759 C C . GLN A 1 99 ? -9.316 7.878 11.527 1.00 91.62 99 GLN A C 1
ATOM 761 O O . GLN A 1 99 ? -9.140 8.461 10.459 1.00 91.62 99 GLN A O 1
ATOM 766 N N . ASP A 1 100 ? -8.327 7.272 12.185 1.00 87.25 100 ASP A N 1
ATOM 767 C CA . ASP A 1 100 ? -6.948 7.211 11.690 1.00 87.25 100 ASP A CA 1
ATOM 768 C C . ASP A 1 100 ? -6.856 6.462 10.350 1.00 87.25 100 ASP A C 1
ATOM 770 O O . ASP A 1 100 ? -6.326 6.975 9.357 1.00 87.25 100 ASP A O 1
ATOM 774 N N . ALA A 1 101 ? -7.468 5.278 10.283 1.00 85.31 101 ALA A N 1
ATOM 775 C CA . ALA A 1 101 ? -7.511 4.487 9.062 1.00 85.31 101 ALA A CA 1
ATOM 776 C C . ALA A 1 101 ? -8.308 5.189 7.944 1.00 85.31 101 ALA A C 1
ATOM 778 O O . ALA A 1 101 ? -7.878 5.198 6.792 1.00 85.31 101 ALA A O 1
ATOM 779 N N . GLU A 1 102 ? -9.434 5.837 8.258 1.00 88.62 102 GLU A N 1
ATOM 780 C CA . GLU A 1 102 ? -10.228 6.585 7.274 1.00 88.62 102 GLU A CA 1
ATOM 781 C C . GLU A 1 102 ? -9.463 7.789 6.703 1.00 88.62 102 GLU A C 1
ATOM 783 O O . GLU A 1 102 ? -9.454 8.000 5.487 1.00 88.62 102 GLU A O 1
ATOM 788 N N . ALA A 1 103 ? -8.760 8.539 7.558 1.00 87.88 103 ALA A N 1
ATOM 789 C CA . ALA A 1 103 ? -7.973 9.706 7.159 1.00 87.88 103 ALA A CA 1
ATOM 790 C C . ALA A 1 103 ? -6.819 9.356 6.202 1.00 87.88 103 ALA A C 1
ATOM 792 O O . ALA A 1 103 ? -6.370 10.199 5.419 1.00 87.88 103 ALA A O 1
ATOM 793 N N . THR A 1 104 ? -6.335 8.113 6.248 1.00 82.75 104 THR A N 1
ATOM 794 C CA . THR A 1 104 ? -5.169 7.651 5.483 1.00 82.75 104 THR A CA 1
ATOM 795 C C . THR A 1 104 ? -5.538 6.745 4.306 1.00 82.75 104 THR A C 1
ATOM 797 O O . THR A 1 104 ? -4.761 6.648 3.352 1.00 82.75 104 THR A O 1
ATOM 800 N N . LEU A 1 105 ? -6.748 6.170 4.284 1.00 84.00 105 LEU A N 1
ATOM 801 C CA . LEU A 1 105 ? -7.204 5.203 3.278 1.00 84.00 105 LEU A CA 1
ATOM 802 C C . LEU A 1 105 ? -7.019 5.693 1.837 1.00 84.00 105 LEU A C 1
ATOM 804 O O . LEU A 1 105 ? -6.439 4.994 1.007 1.00 84.00 105 LEU A O 1
ATOM 808 N N . GLY A 1 106 ? -7.474 6.909 1.523 1.00 84.62 106 GLY A N 1
ATOM 809 C CA . GLY A 1 106 ? -7.347 7.461 0.169 1.00 84.62 106 GLY A CA 1
ATOM 810 C C . GLY A 1 106 ? -5.888 7.579 -0.289 1.00 84.62 106 GLY A C 1
ATOM 811 O O . GLY A 1 106 ? -5.573 7.357 -1.462 1.00 84.62 106 GLY A O 1
ATOM 812 N N . ARG A 1 107 ? -4.982 7.868 0.651 1.00 82.81 107 ARG A N 1
ATOM 813 C CA . ARG A 1 107 ? -3.545 7.956 0.391 1.00 82.81 107 ARG A CA 1
ATOM 814 C C . ARG A 1 107 ? -2.942 6.573 0.154 1.00 82.81 107 ARG A C 1
ATOM 816 O O . ARG A 1 107 ? -2.279 6.404 -0.865 1.00 82.81 107 ARG A O 1
ATOM 823 N N . VAL A 1 108 ? -3.251 5.590 1.007 1.00 81.50 108 VAL A N 1
ATOM 824 C CA . VAL A 1 108 ? -2.819 4.185 0.858 1.00 81.50 108 VAL A CA 1
ATOM 825 C C . VAL A 1 108 ? -3.199 3.639 -0.516 1.00 81.50 108 VAL A C 1
ATOM 827 O O . VAL A 1 108 ? -2.361 3.060 -1.209 1.00 81.50 108 VAL A O 1
ATOM 830 N N . LYS A 1 109 ? -4.440 3.874 -0.957 1.00 85.31 109 LYS A N 1
ATOM 831 C CA . LYS A 1 109 ? -4.912 3.425 -2.275 1.00 85.31 109 LYS A CA 1
ATOM 832 C C . LYS A 1 109 ? -4.104 4.033 -3.412 1.00 85.31 109 LYS A C 1
ATOM 834 O O . LYS A 1 109 ? -3.615 3.312 -4.277 1.00 85.31 109 LYS A O 1
ATOM 839 N N . LYS A 1 110 ? -3.932 5.358 -3.395 1.00 83.81 110 LYS A N 1
ATOM 840 C CA . LYS A 1 110 ? -3.170 6.078 -4.421 1.00 83.81 110 LYS A CA 1
ATOM 841 C C . LYS A 1 110 ? -1.711 5.618 -4.466 1.00 83.81 110 LYS A C 1
ATOM 843 O O . LYS A 1 110 ? -1.184 5.356 -5.542 1.00 83.81 110 LYS A O 1
ATOM 848 N N . GLN A 1 111 ? -1.072 5.506 -3.306 1.00 81.56 111 GLN A N 1
ATOM 849 C CA . GLN A 1 111 ? 0.320 5.074 -3.185 1.00 81.56 111 GLN A CA 1
ATOM 850 C C . GLN A 1 111 ? 0.507 3.631 -3.669 1.00 81.56 111 GLN A C 1
ATOM 852 O O . GLN A 1 111 ? 1.451 3.351 -4.403 1.00 81.56 111 GLN A O 1
ATOM 857 N N . SER A 1 112 ? -0.443 2.744 -3.367 1.00 83.94 112 SER A N 1
ATOM 858 C CA . SER A 1 112 ? -0.405 1.356 -3.835 1.00 83.94 112 SER A CA 1
ATOM 859 C C . SER A 1 112 ? -0.529 1.242 -5.357 1.00 83.94 112 SER A C 1
ATOM 861 O O . SER A 1 112 ? 0.192 0.459 -5.971 1.00 83.94 112 SER A O 1
ATOM 863 N N . VAL A 1 113 ? -1.367 2.069 -5.993 1.00 86.62 113 VAL A N 1
ATOM 864 C CA . VAL A 1 113 ? -1.429 2.151 -7.465 1.00 86.62 113 VAL A CA 1
ATOM 865 C C . VAL A 1 113 ? -0.111 2.671 -8.042 1.00 86.62 113 VAL A C 1
ATOM 867 O O . VAL A 1 113 ? 0.417 2.088 -8.987 1.00 86.62 113 VAL A O 1
ATOM 870 N N . ASN A 1 114 ? 0.451 3.733 -7.458 1.00 84.25 114 ASN A N 1
ATOM 871 C CA . ASN A 1 114 ? 1.722 4.299 -7.910 1.00 84.25 114 ASN A CA 1
ATOM 872 C C . ASN A 1 114 ? 2.871 3.281 -7.831 1.00 84.25 114 ASN A C 1
ATOM 874 O O . ASN A 1 114 ? 3.695 3.236 -8.743 1.00 84.25 114 ASN A O 1
ATOM 878 N N . ALA A 1 115 ? 2.905 2.440 -6.793 1.00 84.44 115 ALA A N 1
ATOM 879 C CA . ALA A 1 115 ? 3.900 1.377 -6.660 1.00 84.44 115 ALA A CA 1
ATOM 880 C C . ALA A 1 115 ? 3.811 0.353 -7.805 1.00 84.44 115 ALA A C 1
ATOM 882 O O . ALA A 1 115 ? 4.838 -0.028 -8.367 1.00 84.44 115 ALA A O 1
ATOM 883 N N . VAL A 1 116 ? 2.596 -0.039 -8.209 1.00 87.88 116 VAL A N 1
ATOM 884 C CA . VAL A 1 116 ? 2.392 -0.9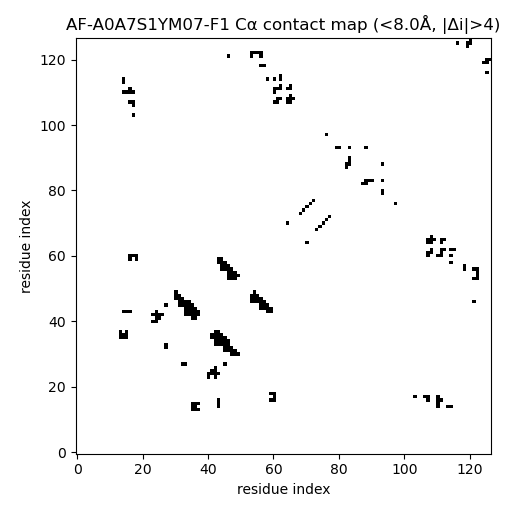40 -9.358 1.00 87.88 116 VAL A CA 1
ATOM 885 C C . VAL A 1 116 ? 2.817 -0.282 -10.665 1.00 87.88 116 VAL A C 1
ATOM 887 O O . VAL A 1 116 ? 3.487 -0.925 -11.471 1.00 87.88 116 VAL A O 1
ATOM 890 N N . ILE A 1 117 ? 2.467 0.991 -10.876 1.00 87.81 117 ILE A N 1
ATOM 891 C CA . ILE A 1 117 ? 2.882 1.741 -12.071 1.00 87.81 117 ILE A CA 1
ATOM 892 C C . ILE A 1 117 ? 4.408 1.782 -12.152 1.00 87.81 117 ILE A C 1
ATOM 894 O O . ILE A 1 117 ? 4.975 1.396 -13.168 1.00 87.81 117 ILE A O 1
ATOM 898 N N . MET A 1 118 ? 5.077 2.162 -11.062 1.00 86.69 118 MET A N 1
ATOM 899 C CA . MET A 1 118 ? 6.537 2.180 -10.987 1.00 86.69 118 MET A CA 1
ATOM 900 C C . MET A 1 118 ? 7.133 0.804 -11.306 1.00 86.69 118 MET A C 1
ATOM 902 O O . MET A 1 118 ? 8.050 0.716 -12.122 1.00 86.69 118 MET A O 1
ATOM 906 N N . ALA A 1 119 ? 6.612 -0.265 -10.697 1.00 88.00 119 ALA A N 1
ATOM 907 C CA . ALA A 1 119 ? 7.086 -1.622 -10.946 1.00 88.00 119 ALA A CA 1
ATOM 908 C C . ALA A 1 119 ? 6.943 -2.013 -12.423 1.00 88.00 119 ALA A C 1
ATOM 910 O O . ALA A 1 119 ? 7.898 -2.500 -13.026 1.00 88.00 119 ALA A O 1
ATOM 911 N N . GLY A 1 120 ? 5.784 -1.743 -13.027 1.00 88.75 120 GLY A N 1
ATOM 912 C CA . GLY A 1 120 ? 5.551 -2.025 -14.439 1.00 88.75 120 GLY A CA 1
ATOM 913 C C . GLY A 1 120 ? 6.431 -1.191 -15.370 1.00 88.75 120 GLY A C 1
ATOM 914 O O . GLY A 1 120 ? 6.936 -1.733 -16.346 1.00 88.75 120 GLY A O 1
ATOM 915 N N . THR A 1 121 ? 6.708 0.077 -15.055 1.00 88.50 121 THR A N 1
ATOM 916 C CA . THR A 1 121 ? 7.674 0.891 -15.814 1.00 88.50 121 THR A CA 1
ATOM 917 C C . THR A 1 121 ? 9.085 0.300 -15.737 1.00 88.50 121 THR A C 1
ATOM 919 O O . THR A 1 121 ? 9.736 0.154 -16.768 1.00 88.50 121 THR A O 1
ATOM 922 N N . GLN A 1 122 ? 9.556 -0.108 -14.549 1.00 85.75 122 GLN A N 1
ATOM 923 C CA . GLN A 1 122 ? 10.884 -0.731 -14.403 1.00 85.75 122 GLN A CA 1
ATOM 924 C C . GLN A 1 122 ? 11.002 -2.063 -15.151 1.00 85.75 122 GLN A C 1
ATOM 926 O O . GLN A 1 122 ? 12.066 -2.400 -15.663 1.00 85.75 122 GLN A O 1
ATOM 931 N N . LEU A 1 123 ? 9.906 -2.818 -15.222 1.00 89.69 123 LEU A N 1
ATOM 932 C CA . LEU A 1 123 ? 9.839 -4.094 -15.931 1.00 89.69 123 LEU A CA 1
ATOM 933 C C . LEU A 1 123 ? 9.555 -3.932 -17.435 1.00 89.69 123 LEU A C 1
ATOM 935 O O . LEU A 1 123 ? 9.504 -4.930 -18.154 1.00 89.69 123 LEU A O 1
ATOM 939 N N . GLY A 1 124 ? 9.366 -2.701 -17.922 1.00 89.62 124 GLY A N 1
ATOM 940 C CA . GLY A 1 124 ? 9.021 -2.418 -19.318 1.00 89.62 124 GLY A CA 1
ATOM 941 C C . GLY A 1 124 ? 7.618 -2.888 -19.723 1.00 89.62 124 GLY A C 1
ATOM 942 O O . GLY A 1 124 ? 7.365 -3.121 -20.902 1.00 89.62 124 GLY A O 1
ATOM 943 N N . TRP A 1 125 ? 6.710 -3.074 -18.761 1.00 89.56 125 TRP A N 1
ATOM 944 C CA . TRP A 1 125 ? 5.307 -3.436 -18.998 1.00 89.56 125 TRP A CA 1
ATOM 945 C C . TRP A 1 125 ? 4.454 -2.235 -19.398 1.00 89.56 125 TRP A C 1
ATOM 947 O O . TRP A 1 125 ? 3.458 -2.394 -20.103 1.00 89.56 125 TRP A O 1
ATOM 957 N N . PHE A 1 126 ? 4.832 -1.048 -18.925 1.00 86.75 126 PHE A N 1
ATOM 958 C CA . PHE A 1 126 ? 4.150 0.208 -19.212 1.00 86.75 126 PHE A CA 1
ATOM 959 C C . PHE A 1 126 ? 5.062 1.133 -20.030 1.00 86.75 126 PHE A C 1
ATOM 961 O O . PHE A 1 126 ? 6.278 1.090 -19.824 1.00 86.75 126 PHE A O 1
ATOM 968 N N . PRO A 1 127 ? 4.488 1.914 -20.965 1.00 69.44 127 PRO A N 1
ATOM 969 C CA . PRO A 1 127 ? 5.231 2.857 -21.798 1.00 69.44 127 PRO A CA 1
ATOM 970 C C . PRO A 1 127 ? 5.837 4.018 -21.001 1.00 69.44 127 PRO A C 1
ATOM 972 O O . PRO A 1 127 ? 5.314 4.340 -19.908 1.00 69.44 127 PRO A O 1
#

Foldseek 3Di:
DDPPPPPPPDPDDFLDADAPDPDADPDDDPQKDARGDDPVHRGQKMFGDDPRATDFIDGRADQVLQPDCCVLPVPVLVVLVVCCVVVVDPPVVSVVVNVVCVVCSVVSNVSNVVSVVVRCVSNVNHD

Solvent-accessible surface area (backbone atoms only — not comparable to full-atom values): 7660 Å² total; per-residue (Å²): 136,84,91,72,77,77,76,84,71,63,81,101,52,59,71,69,67,75,71,94,66,96,74,79,58,87,77,75,59,92,54,41,45,73,73,25,42,47,99,87,48,68,41,40,24,37,38,32,48,55,97,91,37,61,77,46,65,51,61,71,59,56,53,82,47,52,85,47,60,50,65,53,68,68,41,47,52,53,50,45,51,54,33,35,78,66,68,77,40,50,72,66,55,41,50,52,55,50,51,53,48,60,76,42,44,70,54,38,24,52,35,12,47,50,52,52,53,53,42,30,45,66,59,66,75,42,135

Nearest PDB structures (foldseek):
  6vud-assembly1_B  TM=6.766E-01  e=1.892E+00  Ehrlichia chaffeensis str. Arkansas
  4kb4-assembly1_A  TM=6.701E-01  e=5.023E+00  Mycobacterium tuberculosis
  4gfq-assembly1_A  TM=3.879E-01  e=3.872E+00  Bacillus anthracis
  1is1-assembly1_A  TM=3.905E-01  e=4.707E+00  Vibrio parahaemolyticus
  6rd8-assembly1_A  TM=3.642E-01  e=5.023E+00  Polytomella sp. Pringsheim 198.80

pLDDT: mean 79.6, std 18.58, range [30.81, 98.06]

Mean predicted aligned error: 9.08 Å

InterPro domains:
  IPR029062 Class I glutamine amidotransferase-like [G3DSA:3.40.50.880] (2-121)
  IPR029062 Class I glutamine amidotransferase-like [SSF52317] (14-86)

Radius of gyration: 18.28 Å; Cα contacts (8 Å, |Δi|>4): 144; chains: 1; bounding box: 49×25×48 Å